Protein AF-A0A1G0PBP1-F1 (afdb_monomer)

Solvent-accessible surface area (backbone atoms only — not comparable to full-atom values): 6772 Å² total; per-residue (Å²): 134,86,86,84,83,80,72,103,51,94,79,68,84,64,82,46,65,68,56,48,51,53,54,51,52,50,37,50,53,37,48,70,40,62,64,47,76,46,69,76,65,60,63,63,84,83,51,51,69,61,52,48,50,51,70,76,2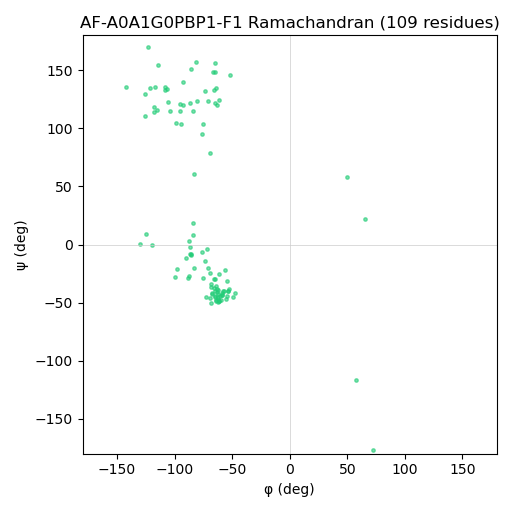3,45,48,87,84,35,41,38,37,38,28,31,44,61,87,54,56,69,48,90,93,53,33,84,79,27,40,63,41,47,52,45,68,71,55,57,88,56,75,66,46,80,44,40,67,26,66,67,48,48,45,78,76,75,110

Sequence (111 aa):
MNNVLITPTYLKDLNNFQLKLTWQIAGIELQEASKIVFMGYSFPLADFELRHLLATSIRNDAEIHIVLHQNDKPKIHTYKYFPAYRYRTFWGKRNIKFFYDGVEGYINENC

Secondary structure (DSSP, 8-state):
-------S-SS--TT-HHHHHHHHHHHHHHHH-SEEEEES----TT-HHHHHHHHHHS-TT-EEEEE--GGGSPPTTTGGGSHHHHHHHHHTTS-EEEE-SHHHHHHHHH-

Structure (mmCIF, N/CA/C/O backbone):
data_AF-A0A1G0PBP1-F1
#
_entry.id   AF-A0A1G0PBP1-F1
#
loop_
_atom_site.group_PDB
_atom_site.id
_atom_site.type_symbol
_atom_site.label_atom_id
_atom_site.label_alt_id
_atom_site.label_comp_id
_atom_site.label_asym_id
_atom_site.label_entity_id
_atom_site.label_seq_id
_atom_site.pdbx_PDB_ins_code
_atom_site.Cartn_x
_atom_site.Cartn_y
_atom_site.Cartn_z
_atom_site.occupancy
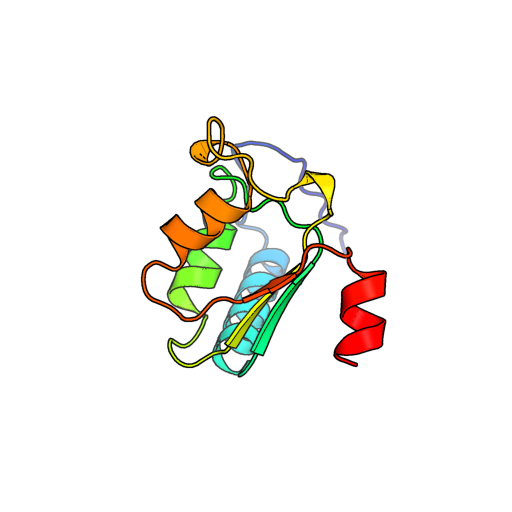_atom_site.B_iso_or_equiv
_atom_site.auth_seq_id
_atom_site.auth_comp_id
_atom_site.auth_asym_id
_atom_site.auth_atom_id
_atom_site.pdbx_PDB_model_num
ATOM 1 N N . MET A 1 1 ? -29.737 11.034 -6.148 1.00 45.16 1 MET A N 1
ATOM 2 C CA . MET A 1 1 ? -28.285 11.034 -5.868 1.00 45.16 1 MET A CA 1
ATOM 3 C C . MET A 1 1 ? -27.613 11.798 -6.992 1.00 45.16 1 MET A C 1
ATOM 5 O O . MET A 1 1 ? -27.817 11.426 -8.137 1.00 45.16 1 MET A O 1
ATOM 9 N N . ASN A 1 2 ? -26.899 12.883 -6.693 1.00 55.16 2 ASN A N 1
ATOM 10 C CA . ASN A 1 2 ? -26.095 13.572 -7.705 1.00 55.16 2 ASN A CA 1
ATOM 11 C C . ASN A 1 2 ? -24.777 12.813 -7.863 1.00 55.16 2 ASN A C 1
ATOM 13 O O . ASN A 1 2 ? -24.075 12.620 -6.874 1.00 55.16 2 ASN A O 1
ATOM 17 N N . ASN A 1 3 ? -24.460 12.369 -9.079 1.00 57.12 3 ASN A N 1
ATOM 18 C CA . ASN A 1 3 ? -23.178 11.738 -9.374 1.00 57.12 3 ASN A CA 1
ATOM 19 C C . ASN A 1 3 ? -22.075 12.799 -9.333 1.00 57.12 3 ASN A C 1
ATOM 21 O O . ASN A 1 3 ? -22.137 13.796 -10.051 1.00 57.12 3 ASN A O 1
ATOM 25 N N . VAL A 1 4 ? -21.068 12.578 -8.493 1.00 67.94 4 VAL A N 1
ATOM 26 C CA . VAL A 1 4 ? -19.905 13.459 -8.362 1.00 67.94 4 VAL A CA 1
ATOM 27 C C . VAL A 1 4 ? -18.772 12.857 -9.182 1.00 67.94 4 VAL A C 1
ATOM 29 O O . VAL A 1 4 ? -18.163 11.869 -8.780 1.00 67.94 4 VAL A O 1
ATOM 32 N N . LEU A 1 5 ? -18.502 13.438 -10.349 1.00 63.28 5 LEU A N 1
ATOM 33 C CA . LEU A 1 5 ? -17.322 13.120 -11.150 1.00 63.28 5 LEU A CA 1
ATOM 34 C C . LEU A 1 5 ? -16.230 14.133 -10.814 1.00 63.28 5 LEU A C 1
ATOM 36 O O . LEU A 1 5 ? -16.382 15.320 -11.093 1.00 63.28 5 LEU A O 1
ATOM 40 N N . ILE A 1 6 ? -15.132 13.668 -10.220 1.00 65.94 6 ILE A N 1
ATOM 41 C CA . ILE A 1 6 ? -13.935 14.490 -10.035 1.00 65.94 6 ILE A CA 1
ATOM 42 C C . ILE A 1 6 ? -12.996 14.198 -11.195 1.00 65.9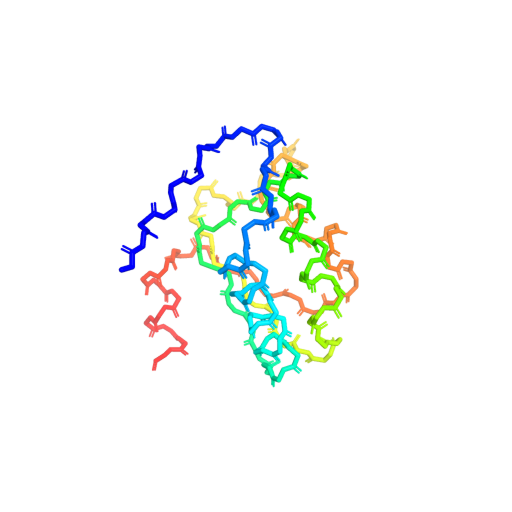4 6 ILE A C 1
ATOM 44 O O . ILE A 1 6 ? -12.575 13.058 -11.399 1.00 65.94 6 ILE A O 1
ATOM 48 N N . THR A 1 7 ? -12.655 15.228 -11.956 1.00 63.00 7 THR A N 1
ATOM 49 C CA . THR A 1 7 ? -11.623 15.127 -12.984 1.00 63.00 7 THR A CA 1
ATOM 50 C C . THR A 1 7 ? -10.253 14.893 -12.339 1.00 63.00 7 THR A C 1
ATOM 52 O O . THR A 1 7 ? -10.006 15.409 -11.248 1.00 63.00 7 THR A O 1
ATOM 55 N N . PRO A 1 8 ? -9.329 14.163 -12.988 1.00 54.19 8 PRO A N 1
ATOM 56 C CA . PRO A 1 8 ? -7.954 14.025 -12.515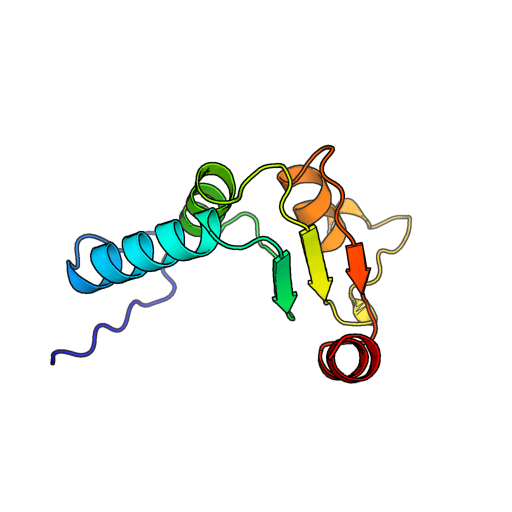 1.00 54.19 8 PRO A CA 1
ATOM 57 C C . PRO A 1 8 ? -7.209 15.364 -12.668 1.00 54.19 8 PRO A C 1
ATOM 59 O O . PRO A 1 8 ? -6.465 15.582 -13.619 1.00 54.19 8 PRO A O 1
ATOM 62 N N . THR A 1 9 ? -7.451 16.291 -11.745 1.00 61.59 9 THR A N 1
ATOM 63 C CA . THR A 1 9 ? -6.809 17.606 -11.652 1.00 61.59 9 THR A CA 1
ATOM 64 C C . THR A 1 9 ? -5.963 17.686 -10.389 1.00 61.59 9 THR A C 1
ATOM 66 O O . THR A 1 9 ? -6.215 16.993 -9.405 1.00 61.59 9 THR A O 1
ATOM 69 N N . TYR A 1 10 ? -4.946 18.550 -10.413 1.00 55.91 10 TYR A N 1
ATOM 70 C CA . TYR A 1 10 ? -4.072 18.787 -9.262 1.00 55.91 10 TYR A CA 1
ATOM 71 C C . TYR A 1 10 ? -4.837 19.365 -8.058 1.00 55.91 10 TYR A C 1
ATOM 73 O O . TYR A 1 10 ? -4.607 18.959 -6.926 1.00 55.91 10 TYR A O 1
ATOM 81 N N . LEU A 1 11 ? -5.793 20.268 -8.304 1.00 57.72 11 LEU A N 1
ATOM 82 C CA . LEU A 1 11 ? -6.723 20.768 -7.292 1.00 57.72 11 LEU A CA 1
ATOM 83 C C . LEU A 1 11 ? -8.005 19.935 -7.352 1.00 57.72 11 LEU A C 1
ATOM 85 O O . LEU A 1 11 ? -8.810 20.098 -8.272 1.00 57.72 11 LEU A O 1
ATOM 89 N N . LYS A 1 12 ? -8.173 19.022 -6.394 1.00 65.81 12 LYS A N 1
ATOM 90 C CA . LYS A 1 12 ? -9.429 18.297 -6.175 1.00 65.81 12 LYS A CA 1
ATOM 91 C C . LYS A 1 12 ? -10.237 19.075 -5.143 1.00 65.81 12 LYS A C 1
ATOM 93 O O . LYS A 1 12 ? -9.774 19.253 -4.018 1.00 65.81 12 LYS A O 1
ATOM 98 N N . ASP A 1 13 ? -11.441 19.523 -5.491 1.00 64.88 13 ASP A N 1
ATOM 99 C CA . ASP A 1 13 ? -12.354 20.041 -4.471 1.00 64.88 13 ASP A CA 1
ATOM 100 C C . ASP A 1 13 ? -12.964 18.868 -3.695 1.00 64.88 13 ASP A C 1
ATOM 102 O O . ASP A 1 13 ? -13.940 18.238 -4.105 1.00 64.88 13 ASP A O 1
ATOM 106 N N . LEU A 1 14 ? -12.339 18.546 -2.565 1.00 63.34 14 LEU A N 1
ATOM 107 C CA . LEU A 1 14 ? -12.788 17.498 -1.654 1.00 63.34 14 LEU A CA 1
ATOM 108 C C . LEU A 1 14 ? -13.858 18.000 -0.672 1.00 63.34 14 LEU A C 1
ATOM 110 O O . LEU A 1 14 ? -14.230 17.267 0.243 1.00 63.34 14 LEU A O 1
ATOM 114 N N . ASN A 1 15 ? -14.383 19.224 -0.824 1.00 66.38 15 ASN A N 1
ATOM 115 C CA . ASN A 1 15 ? -15.431 19.738 0.064 1.00 66.38 15 ASN A CA 1
ATOM 116 C C . ASN A 1 15 ? -16.800 19.095 -0.136 1.00 66.38 15 ASN A C 1
ATOM 118 O O . ASN A 1 15 ? -17.710 19.348 0.656 1.00 66.38 15 ASN A O 1
ATOM 122 N N . ASN A 1 16 ? -16.937 18.209 -1.120 1.00 79.62 16 ASN A N 1
ATOM 123 C CA . ASN A 1 16 ? -18.120 17.385 -1.252 1.00 79.62 16 ASN A CA 1
ATOM 124 C C . ASN A 1 16 ? -18.281 16.456 -0.034 1.00 79.62 16 ASN A C 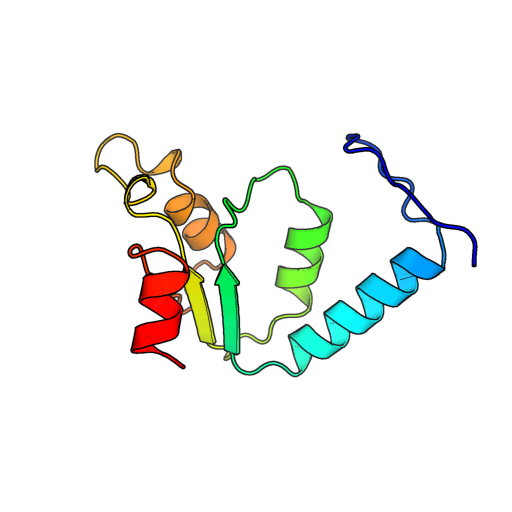1
ATOM 126 O O . ASN A 1 16 ? -17.430 15.610 0.246 1.00 79.62 16 ASN A O 1
ATOM 130 N N . PHE A 1 17 ? -19.405 16.596 0.668 1.00 81.19 17 PHE A N 1
ATOM 131 C CA . PHE A 1 17 ? -19.732 15.798 1.849 1.00 81.19 17 PHE A CA 1
ATOM 132 C C . PHE A 1 17 ? -19.650 14.285 1.598 1.00 81.19 17 PHE A C 1
ATOM 134 O O . PHE A 1 17 ? -19.127 13.556 2.435 1.00 81.19 17 PHE A O 1
ATOM 141 N N . GLN A 1 18 ? -20.113 13.816 0.435 1.00 81.19 18 GLN A N 1
ATOM 142 C CA . GLN A 1 18 ? -20.117 12.388 0.107 1.00 81.19 18 GLN A CA 1
ATOM 143 C C . GLN A 1 18 ? -18.694 11.839 0.010 1.00 81.19 18 GLN A C 1
ATOM 145 O O . GLN A 1 18 ? -18.418 10.759 0.518 1.00 81.19 18 GLN A O 1
ATOM 150 N N . LEU A 1 19 ? -17.773 12.608 -0.578 1.00 83.00 19 LEU A N 1
ATOM 151 C CA . LEU A 1 19 ? -16.365 12.226 -0.636 1.00 83.00 19 LEU A CA 1
ATOM 152 C C . LEU A 1 19 ? -15.771 12.165 0.767 1.00 83.00 19 LEU A C 1
ATOM 154 O O . LEU A 1 19 ? -15.166 11.160 1.118 1.00 83.00 19 LEU A O 1
ATOM 158 N N . LYS A 1 20 ? -15.984 13.197 1.592 1.00 86.38 20 LYS A N 1
ATOM 159 C CA . LYS A 1 20 ? -15.490 13.205 2.978 1.00 86.38 20 LYS A CA 1
ATOM 160 C C . LYS A 1 20 ? -15.966 11.975 3.748 1.00 86.38 20 LYS A C 1
ATOM 162 O O . LYS A 1 20 ? -15.149 11.325 4.393 1.00 86.38 20 LYS A O 1
ATOM 167 N N . LEU A 1 21 ? -17.244 11.620 3.614 1.00 89.94 21 LEU A N 1
ATOM 168 C CA . LEU A 1 21 ? -17.808 10.430 4.243 1.00 89.94 21 LEU A CA 1
ATOM 169 C C . LEU A 1 21 ? -17.143 9.140 3.737 1.00 89.94 21 LEU A C 1
ATOM 171 O O . LEU A 1 21 ? -16.732 8.316 4.549 1.00 89.94 21 LEU A O 1
ATOM 175 N N . THR A 1 22 ? -16.967 8.977 2.423 1.00 90.25 22 THR A N 1
ATOM 176 C CA . THR A 1 22 ? -16.274 7.806 1.854 1.00 90.25 22 THR A CA 1
ATOM 177 C C . THR A 1 22 ? -14.842 7.683 2.374 1.00 90.25 22 THR A C 1
ATOM 179 O O . THR A 1 22 ? -14.413 6.591 2.738 1.00 90.25 22 THR A O 1
ATOM 182 N N . TRP A 1 23 ? -14.104 8.793 2.450 1.00 91.31 23 TRP A N 1
ATOM 183 C CA . TRP A 1 23 ? -12.739 8.806 2.983 1.00 91.31 23 TRP A CA 1
ATO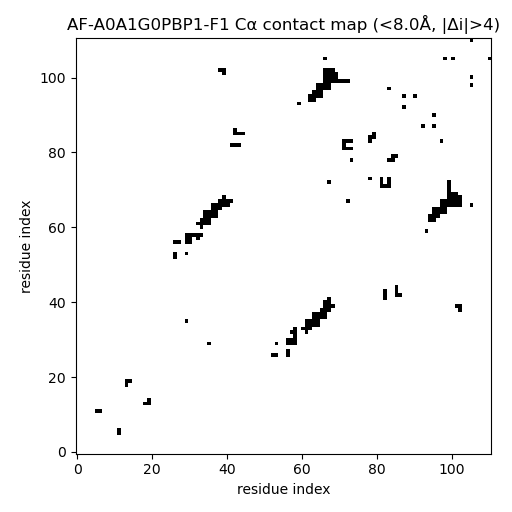M 184 C C . TRP A 1 23 ? -12.695 8.477 4.479 1.00 91.31 23 TRP A C 1
ATOM 186 O O . TRP A 1 23 ? -11.791 7.767 4.913 1.00 91.31 23 TRP A O 1
ATOM 196 N N . GLN A 1 24 ? -13.673 8.945 5.261 1.00 92.12 24 GLN A N 1
ATOM 197 C CA . GLN A 1 24 ? -13.794 8.596 6.679 1.00 92.12 24 GLN A CA 1
ATOM 198 C C . GLN A 1 24 ? -14.065 7.104 6.876 1.00 92.12 24 GLN A C 1
ATOM 200 O O . GLN A 1 24 ? -13.368 6.471 7.663 1.00 92.12 24 GLN A O 1
ATOM 205 N N . ILE A 1 25 ? -15.023 6.536 6.135 1.00 95.25 25 ILE A N 1
ATOM 206 C CA . ILE A 1 25 ? -15.329 5.099 6.188 1.00 95.25 25 ILE A CA 1
ATOM 207 C C . ILE A 1 25 ? -14.092 4.290 5.789 1.00 95.25 25 ILE A C 1
ATOM 209 O O . ILE A 1 25 ? -13.677 3.414 6.536 1.00 95.25 25 ILE A O 1
ATOM 213 N N . ALA A 1 26 ? -13.431 4.643 4.682 1.00 95.75 26 ALA A N 1
ATOM 214 C CA . ALA A 1 26 ? -12.196 3.979 4.267 1.00 95.75 26 ALA A CA 1
ATOM 215 C C . ALA A 1 26 ? -11.103 4.046 5.348 1.00 95.75 26 ALA A C 1
ATOM 217 O O . ALA A 1 26 ? -10.407 3.064 5.580 1.00 95.75 26 ALA A O 1
ATOM 218 N N . GLY A 1 27 ? -10.960 5.182 6.036 1.00 96.44 27 GLY A N 1
ATOM 219 C CA . GLY A 1 27 ? -10.020 5.324 7.148 1.00 96.44 27 GLY A CA 1
ATOM 220 C C . GLY A 1 27 ? -10.338 4.423 8.343 1.00 96.44 27 GLY A C 1
ATOM 221 O O . GLY A 1 27 ? -9.412 3.923 8.977 1.00 96.44 27 GLY A O 1
ATOM 222 N N . ILE A 1 28 ? -11.617 4.197 8.652 1.00 96.44 28 ILE A N 1
ATOM 223 C CA . ILE A 1 28 ? -12.043 3.271 9.715 1.00 96.44 28 ILE A CA 1
ATOM 224 C C . ILE A 1 28 ? -11.718 1.830 9.312 1.00 96.44 28 ILE A C 1
ATOM 226 O O . ILE A 1 28 ? -11.018 1.137 10.045 1.00 96.44 28 ILE A O 1
ATOM 230 N N . GLU A 1 29 ? -12.108 1.416 8.106 1.00 96.75 29 GLU A N 1
ATOM 231 C CA . GLU A 1 29 ? -11.825 0.068 7.588 1.00 96.75 29 GLU A CA 1
ATOM 232 C C . GLU A 1 29 ? -10.314 -0.233 7.565 1.00 96.75 29 GLU A C 1
ATOM 234 O O . GLU A 1 29 ? -9.869 -1.315 7.947 1.00 96.75 29 GLU A O 1
ATOM 239 N N . LEU A 1 30 ? -9.488 0.748 7.180 1.00 96.94 30 LEU A N 1
ATOM 240 C CA . LEU A 1 30 ? -8.026 0.619 7.190 1.00 96.94 30 LEU A CA 1
ATOM 241 C C . LEU A 1 30 ? -7.436 0.463 8.600 1.00 96.94 30 LEU A C 1
ATOM 243 O O . LEU A 1 30 ? -6.387 -0.169 8.743 1.00 96.94 30 LEU A O 1
ATOM 247 N N . GLN A 1 31 ? -8.078 1.037 9.620 1.00 96.44 31 GLN A N 1
ATOM 248 C CA . GLN A 1 31 ? -7.669 0.883 11.019 1.00 96.44 31 GLN A CA 1
ATOM 249 C C . GLN A 1 31 ? -8.043 -0.488 11.580 1.00 96.44 31 GLN A C 1
ATOM 251 O O . GLN A 1 31 ? -7.353 -0.986 12.465 1.00 96.44 31 GLN A O 1
ATOM 256 N N . GLU A 1 32 ? -9.104 -1.113 11.083 1.00 95.62 32 GLU A N 1
ATOM 257 C CA . GLU A 1 32 ? -9.533 -2.438 11.540 1.00 95.62 32 GLU A CA 1
ATOM 258 C C . GLU A 1 32 ? -8.835 -3.574 10.782 1.00 95.62 32 GLU A C 1
ATOM 260 O O . GLU A 1 32 ? -8.622 -4.658 11.334 1.00 95.62 32 GLU A O 1
ATOM 265 N N . ALA A 1 33 ? -8.410 -3.318 9.543 1.00 96.00 33 ALA A N 1
ATOM 266 C CA . ALA A 1 33 ? -7.764 -4.304 8.693 1.00 96.00 33 ALA A CA 1
ATOM 267 C C . ALA A 1 33 ? -6.443 -4.833 9.283 1.00 96.00 33 ALA A C 1
ATOM 269 O O . ALA A 1 33 ? -5.485 -4.098 9.531 1.00 96.00 33 ALA A O 1
ATOM 270 N N . SER A 1 34 ? -6.356 -6.157 9.419 1.00 95.38 34 SER A N 1
ATOM 271 C CA . SER A 1 34 ? -5.123 -6.869 9.779 1.00 95.38 34 SER A CA 1
ATOM 272 C C . SER A 1 34 ? -4.206 -7.125 8.578 1.00 95.38 34 SER A C 1
ATOM 274 O O . SER A 1 34 ? -3.006 -7.344 8.752 1.00 95.38 34 SER A O 1
ATOM 276 N N . LYS A 1 35 ? -4.751 -7.083 7.356 1.00 94.88 35 LYS A N 1
ATOM 277 C CA . LYS A 1 35 ? -4.026 -7.299 6.102 1.00 94.88 35 LYS A CA 1
ATOM 278 C C . LYS A 1 35 ? -4.536 -6.368 5.012 1.00 94.88 35 LYS A C 1
ATOM 280 O O . LYS A 1 35 ? -5.740 -6.244 4.808 1.00 94.88 35 LYS A O 1
ATOM 285 N N . ILE A 1 36 ? -3.611 -5.762 4.276 1.00 95.50 36 ILE A N 1
ATOM 286 C CA . ILE A 1 36 ? -3.894 -4.857 3.161 1.00 95.50 36 ILE A CA 1
ATOM 287 C C . ILE A 1 36 ? -3.154 -5.349 1.925 1.00 95.50 36 ILE A C 1
ATOM 289 O O . ILE A 1 36 ? -1.947 -5.591 1.957 1.00 95.50 36 ILE A O 1
ATOM 293 N N . VAL A 1 37 ? -3.884 -5.470 0.819 1.00 96.12 37 VAL A N 1
ATOM 294 C CA . VAL A 1 37 ? -3.347 -5.928 -0.463 1.00 96.12 37 VAL A CA 1
ATOM 295 C C . VAL A 1 37 ? -3.503 -4.815 -1.494 1.00 96.12 37 VAL A C 1
ATOM 297 O O . VAL A 1 37 ? -4.614 -4.460 -1.878 1.00 96.12 37 VAL A O 1
ATOM 300 N N . PHE A 1 38 ? -2.387 -4.268 -1.965 1.00 96.19 38 PHE A N 1
ATOM 301 C CA . PHE A 1 38 ? -2.363 -3.352 -3.100 1.00 96.19 38 PHE A CA 1
ATOM 302 C C . PHE A 1 38 ? -2.270 -4.156 -4.394 1.00 96.19 38 PHE A C 1
ATOM 304 O O . PHE A 1 38 ? -1.308 -4.896 -4.578 1.00 96.19 38 PHE A O 1
ATOM 311 N N . MET A 1 39 ? -3.233 -3.990 -5.299 1.00 94.31 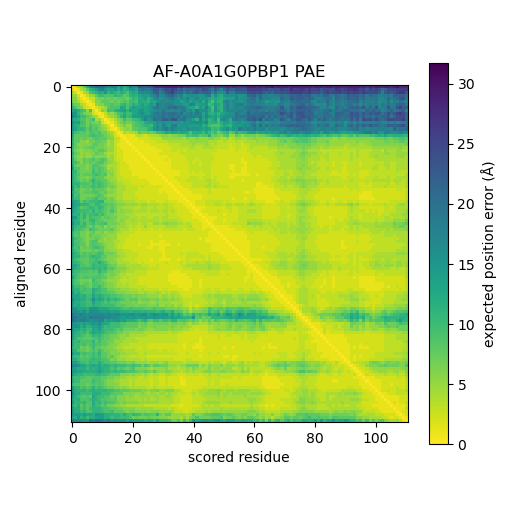39 MET A N 1
ATOM 312 C CA . MET A 1 39 ? -3.301 -4.736 -6.559 1.00 94.31 39 MET A CA 1
ATOM 313 C C . MET A 1 39 ? -3.137 -3.804 -7.759 1.00 94.31 39 MET A C 1
ATOM 315 O O . MET A 1 39 ? -3.969 -2.928 -7.978 1.00 94.31 39 MET A O 1
ATOM 319 N N . GLY A 1 40 ? -2.056 -3.972 -8.529 1.00 89.00 40 GLY A N 1
ATOM 320 C CA . GLY A 1 40 ? -1.852 -3.256 -9.797 1.00 89.00 40 GLY A CA 1
ATOM 321 C C . GLY A 1 40 ? -1.673 -1.739 -9.658 1.00 89.00 40 GLY A C 1
ATOM 322 O O . GLY A 1 40 ? -1.897 -0.998 -10.612 1.00 89.00 40 GLY A O 1
ATOM 323 N N . TYR A 1 41 ? -1.280 -1.257 -8.478 1.00 93.69 41 TYR A N 1
ATOM 324 C CA . TYR A 1 41 ? -1.151 0.169 -8.195 1.00 93.69 41 TYR A CA 1
ATOM 325 C C . TYR A 1 41 ? 0.318 0.598 -8.150 1.00 93.69 41 TYR A C 1
ATOM 327 O O . TYR A 1 41 ? 1.115 0.104 -7.358 1.00 93.69 41 TYR A O 1
ATOM 335 N N . SER A 1 42 ? 0.688 1.564 -8.995 1.00 90.56 42 SER A N 1
ATOM 336 C CA . SER A 1 42 ? 2.079 2.033 -9.105 1.00 90.56 42 SER A CA 1
ATOM 337 C C . SER A 1 42 ? 2.527 2.943 -7.951 1.00 90.56 42 SER A C 1
ATOM 339 O O . SER A 1 42 ? 3.702 3.326 -7.886 1.00 90.56 42 SER A O 1
ATOM 341 N N . PHE A 1 43 ? 1.599 3.313 -7.060 1.00 94.88 43 PHE A N 1
ATOM 342 C CA . PHE A 1 43 ? 1.835 4.149 -5.883 1.00 94.88 43 PHE A CA 1
ATOM 343 C C . PHE A 1 43 ? 2.599 5.440 -6.221 1.00 94.88 43 PHE A C 1
ATOM 345 O O . PHE A 1 43 ? 3.709 5.653 -5.723 1.00 94.88 43 PHE A O 1
ATOM 352 N N . PRO A 1 44 ? 2.095 6.298 -7.126 1.00 92.25 44 PRO A N 1
ATOM 353 C CA . PRO A 1 44 ? 2.796 7.508 -7.542 1.00 92.25 44 PRO A CA 1
ATOM 354 C C . PRO A 1 44 ? 2.932 8.497 -6.379 1.00 92.25 44 PRO A C 1
ATOM 356 O O . PRO A 1 44 ? 2.188 8.456 -5.402 1.00 92.25 44 PRO A O 1
ATOM 359 N N . LEU A 1 45 ? 3.932 9.377 -6.451 1.00 88.00 45 LEU A N 1
ATOM 360 C CA . LEU A 1 45 ? 4.188 10.368 -5.397 1.00 88.00 45 LEU A CA 1
ATOM 361 C C . LEU A 1 45 ? 3.106 11.454 -5.327 1.00 88.00 45 LEU A C 1
ATOM 363 O O . LEU A 1 45 ? 2.914 12.029 -4.266 1.00 88.00 45 LEU A O 1
ATOM 367 N N . ALA A 1 46 ? 2.399 11.698 -6.434 1.00 87.56 46 ALA A N 1
ATOM 368 C CA . ALA A 1 46 ? 1.388 12.746 -6.551 1.00 87.56 46 ALA A CA 1
ATOM 369 C C . ALA A 1 46 ? 0.073 12.448 -5.806 1.00 87.56 46 ALA A C 1
ATOM 371 O O . ALA A 1 46 ? -0.723 13.358 -5.606 1.00 87.56 46 ALA A O 1
ATOM 372 N N . ASP A 1 47 ? -0.160 11.206 -5.372 1.00 89.19 47 ASP A N 1
ATOM 373 C CA . ASP A 1 47 ? -1.374 10.824 -4.638 1.00 89.19 47 ASP A CA 1
ATOM 374 C C . ASP A 1 47 ? -1.239 11.149 -3.142 1.00 89.19 47 ASP A C 1
ATOM 376 O O . ASP A 1 47 ? -1.251 10.265 -2.279 1.00 89.19 47 ASP A O 1
ATOM 380 N N . PHE A 1 48 ? -1.050 12.436 -2.842 1.00 89.75 48 PHE A N 1
ATOM 381 C CA . PHE A 1 48 ? -0.729 12.939 -1.507 1.00 89.75 48 PHE A CA 1
ATOM 382 C C . PHE A 1 48 ? -1.814 12.615 -0.477 1.00 89.75 48 PHE A C 1
ATOM 384 O O . PHE A 1 48 ? -1.488 12.147 0.614 1.00 89.75 48 PHE A O 1
ATOM 391 N N . GLU A 1 49 ? -3.093 12.800 -0.814 1.00 89.31 49 GLU A N 1
ATOM 392 C CA . GLU A 1 49 ? -4.200 12.564 0.119 1.00 89.31 49 GLU A CA 1
ATOM 393 C C . GLU A 1 49 ? -4.350 11.079 0.450 1.00 89.31 49 GLU A C 1
ATOM 395 O O . GLU A 1 49 ? -4.502 10.716 1.615 1.00 89.31 49 GLU A O 1
ATOM 400 N N . LEU A 1 50 ? -4.232 10.205 -0.556 1.00 91.81 50 LEU A N 1
ATOM 401 C CA . LEU A 1 50 ? -4.301 8.758 -0.346 1.00 91.81 50 LEU A CA 1
ATOM 402 C C . LEU A 1 50 ? -3.126 8.290 0.510 1.00 91.81 50 LEU A C 1
ATOM 404 O O . LEU A 1 50 ? -3.315 7.549 1.468 1.00 91.81 50 LEU A O 1
ATOM 408 N N . ARG A 1 51 ? -1.912 8.760 0.209 1.00 94.19 51 ARG A N 1
ATOM 409 C CA . ARG A 1 51 ? -0.725 8.475 1.025 1.00 94.19 51 ARG A CA 1
ATOM 410 C C . ARG A 1 51 ? -0.902 8.948 2.462 1.00 94.19 51 ARG A C 1
ATOM 412 O O . ARG A 1 51 ? -0.529 8.218 3.373 1.00 94.19 51 ARG A O 1
ATOM 419 N N . HIS A 1 52 ? -1.479 10.128 2.669 1.00 93.56 52 HIS A N 1
ATOM 420 C CA . HIS A 1 52 ? -1.758 10.626 4.009 1.00 93.56 52 HIS A CA 1
ATOM 421 C C . HIS A 1 52 ? -2.746 9.718 4.751 1.00 93.56 52 HIS A C 1
ATOM 423 O O . HIS A 1 52 ? -2.422 9.272 5.847 1.00 93.56 52 HIS A O 1
ATOM 429 N N . LEU A 1 53 ? -3.881 9.365 4.132 1.00 95.06 53 LEU A N 1
ATOM 430 C CA . LEU A 1 53 ? -4.865 8.442 4.713 1.00 95.06 53 LEU A CA 1
ATOM 431 C C . LEU A 1 53 ? -4.229 7.100 5.097 1.00 95.06 53 LEU A C 1
ATOM 433 O O . LEU A 1 53 ? -4.433 6.611 6.204 1.00 95.06 53 LEU A O 1
ATOM 437 N N . LEU A 1 54 ? -3.438 6.513 4.198 1.00 95.69 54 LEU A N 1
ATOM 438 C CA . LEU A 1 54 ? -2.769 5.234 4.438 1.00 95.69 54 LEU A CA 1
ATOM 439 C C . LEU A 1 54 ? -1.768 5.324 5.598 1.00 95.69 54 LEU A C 1
ATOM 441 O O . LEU A 1 54 ? -1.705 4.411 6.417 1.00 95.69 54 LEU A O 1
ATOM 445 N N . ALA A 1 55 ? -1.004 6.417 5.684 1.00 93.94 55 ALA A N 1
ATOM 446 C CA . ALA A 1 55 ? -0.016 6.618 6.742 1.00 93.94 55 ALA A CA 1
ATOM 447 C C . ALA A 1 55 ? -0.655 6.817 8.124 1.00 93.94 55 ALA A C 1
ATOM 449 O O . ALA A 1 55 ? -0.069 6.404 9.122 1.00 93.94 55 ALA A O 1
ATOM 450 N N . THR A 1 56 ? -1.829 7.450 8.190 1.00 93.94 56 THR A N 1
ATOM 451 C CA . THR A 1 56 ? -2.521 7.727 9.458 1.00 93.94 56 THR A CA 1
ATOM 452 C C . THR A 1 56 ? -3.443 6.598 9.900 1.00 93.94 56 THR A C 1
ATOM 454 O O . THR A 1 56 ? -3.640 6.426 11.099 1.00 93.94 56 THR A O 1
ATOM 457 N N . SER A 1 57 ? -3.993 5.830 8.958 1.00 95.81 57 SER A N 1
ATOM 458 C CA . SER A 1 57 ? -5.050 4.855 9.252 1.00 95.81 57 SER A CA 1
ATOM 459 C C . SER A 1 57 ? -4.534 3.424 9.376 1.00 95.81 57 SER A C 1
ATOM 461 O O . SER A 1 57 ? -5.116 2.627 10.098 1.00 95.81 57 SER A O 1
ATOM 463 N N . ILE A 1 58 ? -3.441 3.055 8.702 1.00 95.44 58 ILE A N 1
ATOM 464 C CA . ILE A 1 58 ? -2.992 1.658 8.699 1.00 95.44 58 ILE A CA 1
ATOM 465 C C . ILE A 1 58 ? -2.151 1.356 9.938 1.00 95.44 58 ILE A C 1
ATOM 467 O O . ILE A 1 58 ? -1.016 1.828 10.069 1.00 95.44 58 ILE A O 1
ATOM 471 N N . ARG A 1 59 ? -2.663 0.469 10.796 1.00 93.31 59 ARG A N 1
ATOM 472 C CA . ARG A 1 59 ? -1.966 -0.031 11.992 1.00 93.31 59 ARG A CA 1
ATOM 473 C C . ARG A 1 59 ? -0.579 -0.562 11.669 1.00 93.31 59 ARG A C 1
ATOM 475 O O . ARG A 1 59 ? -0.391 -1.169 10.623 1.00 93.31 59 ARG A O 1
ATOM 482 N N . ASN A 1 60 ? 0.383 -0.396 12.574 1.00 90.56 60 ASN A N 1
ATOM 483 C CA . ASN A 1 60 ? 1.782 -0.792 12.353 1.00 90.56 60 ASN A CA 1
ATOM 484 C C . ASN A 1 60 ? 1.997 -2.304 12.181 1.00 90.56 60 ASN A C 1
ATOM 486 O O . ASN A 1 60 ? 2.931 -2.707 11.487 1.00 90.56 60 ASN A O 1
ATOM 490 N N . ASP A 1 61 ? 1.149 -3.117 12.806 1.00 92.62 61 ASP A N 1
ATOM 491 C CA . ASP A 1 61 ? 1.193 -4.580 12.785 1.00 92.62 61 ASP A CA 1
ATOM 492 C C . ASP A 1 61 ? 0.455 -5.199 11.591 1.00 92.62 61 ASP A C 1
ATOM 494 O O . ASP A 1 61 ? 0.586 -6.398 11.359 1.00 92.62 61 ASP A O 1
ATOM 498 N N . ALA A 1 62 ? -0.276 -4.395 10.810 1.00 94.81 62 ALA A N 1
ATOM 499 C CA . ALA A 1 62 ? -0.976 -4.887 9.633 1.00 94.81 62 ALA A CA 1
ATOM 500 C C . ALA A 1 62 ? 0.006 -5.414 8.572 1.00 94.81 62 ALA A C 1
ATOM 502 O O . ALA A 1 62 ? 1.009 -4.759 8.245 1.00 94.81 62 ALA A O 1
ATOM 503 N N . GLU A 1 63 ? -0.313 -6.583 8.015 1.00 95.25 63 GLU A N 1
ATOM 504 C CA . GLU A 1 63 ? 0.426 -7.210 6.923 1.00 95.25 63 GLU A CA 1
ATOM 505 C C . GLU A 1 63 ? 0.152 -6.472 5.608 1.00 95.25 63 GLU A C 1
ATOM 507 O O . GLU A 1 63 ? -0.996 -6.212 5.253 1.00 95.25 63 GLU A O 1
ATOM 512 N N . ILE A 1 64 ? 1.207 -6.141 4.859 1.00 96.56 64 ILE A N 1
ATOM 513 C CA . ILE A 1 64 ? 1.082 -5.389 3.606 1.00 96.56 64 ILE A CA 1
ATOM 514 C C . ILE A 1 64 ? 1.595 -6.232 2.446 1.00 96.56 64 ILE A C 1
ATOM 516 O O . ILE A 1 64 ? 2.779 -6.577 2.376 1.00 96.56 64 ILE A O 1
ATOM 520 N N . HIS A 1 65 ? 0.700 -6.528 1.511 1.00 96.88 65 HIS A N 1
ATOM 521 C CA . HIS A 1 65 ? 0.992 -7.220 0.264 1.00 96.88 65 HIS A CA 1
ATOM 522 C C . HIS A 1 65 ? 0.907 -6.244 -0.904 1.00 96.88 65 HIS A C 1
ATOM 524 O O . HIS A 1 65 ? -0.014 -5.434 -0.996 1.00 96.88 65 HIS A O 1
ATOM 530 N N . ILE A 1 66 ? 1.881 -6.314 -1.801 1.00 96.88 66 ILE A N 1
ATOM 531 C CA . ILE A 1 66 ? 1.981 -5.442 -2.965 1.00 96.88 66 ILE A CA 1
ATOM 532 C C . ILE A 1 66 ? 2.099 -6.332 -4.190 1.00 96.88 66 ILE A C 1
ATOM 534 O O . ILE A 1 66 ? 3.113 -7.000 -4.384 1.00 96.88 66 ILE A O 1
ATOM 538 N N . VAL A 1 67 ? 1.046 -6.341 -4.994 1.00 96.69 67 VAL A N 1
ATOM 539 C CA . VAL A 1 67 ? 0.916 -7.155 -6.196 1.00 96.69 67 VAL A CA 1
ATOM 540 C C . VAL A 1 67 ? 1.135 -6.263 -7.406 1.00 96.69 67 VAL A C 1
ATOM 542 O O . VAL A 1 67 ? 0.370 -5.329 -7.665 1.00 96.69 67 VAL A O 1
ATOM 545 N N . LEU A 1 68 ? 2.205 -6.546 -8.134 1.00 95.19 68 LEU A N 1
ATOM 546 C CA . LEU A 1 68 ? 2.641 -5.816 -9.314 1.00 95.19 68 LEU A CA 1
ATOM 547 C C . LEU A 1 68 ? 2.751 -6.765 -10.505 1.00 95.19 68 LEU A C 1
ATOM 549 O O . LEU A 1 68 ? 2.675 -7.986 -10.364 1.00 95.19 68 LEU A O 1
ATOM 553 N N . HIS A 1 69 ? 2.933 -6.197 -11.692 1.00 93.44 69 HIS A N 1
ATOM 554 C CA . HIS A 1 69 ? 3.187 -6.991 -12.883 1.00 93.44 69 HIS A CA 1
ATOM 555 C C . HIS A 1 69 ? 4.667 -7.398 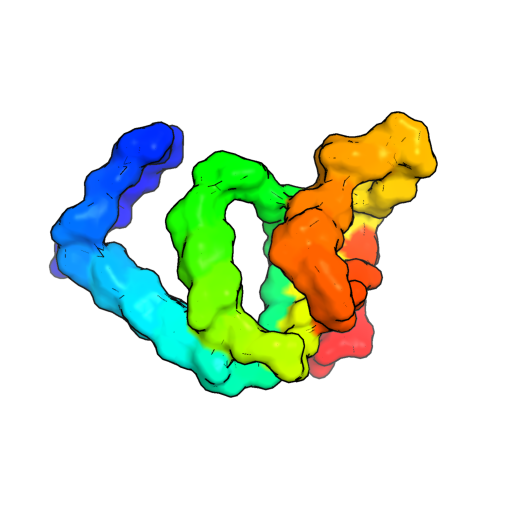-12.954 1.00 93.44 69 HIS A C 1
ATOM 557 O O . HIS A 1 69 ? 5.545 -6.707 -12.435 1.00 93.44 69 HIS A O 1
ATOM 563 N N . GLN A 1 70 ? 4.974 -8.474 -13.676 1.00 90.94 70 GLN A N 1
ATOM 564 C CA . GLN A 1 70 ? 6.343 -8.975 -13.867 1.00 90.94 70 GLN A CA 1
ATOM 565 C C . GLN A 1 70 ? 7.303 -7.907 -14.416 1.00 90.94 70 GLN A C 1
ATOM 567 O O . GLN A 1 70 ? 8.482 -7.864 -14.062 1.00 90.94 70 GLN A O 1
ATOM 572 N N . ASN A 1 71 ? 6.778 -6.980 -15.221 1.00 90.06 71 ASN A N 1
ATOM 573 C CA . ASN A 1 71 ? 7.535 -5.863 -15.793 1.00 90.06 71 ASN A CA 1
ATOM 574 C C . ASN A 1 71 ? 7.934 -4.800 -14.756 1.00 90.06 71 ASN A C 1
ATOM 576 O O . ASN A 1 71 ? 8.879 -4.049 -14.994 1.00 90.06 71 ASN A O 1
ATOM 580 N N . ASP A 1 72 ? 7.253 -4.755 -13.610 1.00 90.56 72 ASP A N 1
ATOM 581 C CA . ASP A 1 72 ? 7.562 -3.863 -12.490 1.00 90.56 72 ASP A CA 1
ATOM 582 C C . ASP A 1 72 ? 8.595 -4.468 -11.532 1.00 90.56 72 ASP A C 1
ATOM 584 O O . ASP A 1 72 ? 8.938 -3.858 -10.511 1.00 90.56 72 ASP A O 1
ATOM 588 N N . LYS A 1 73 ? 9.120 -5.659 -11.846 1.00 89.69 73 LYS A N 1
ATOM 589 C CA . LYS A 1 73 ? 10.217 -6.243 -11.085 1.00 89.69 73 LYS A CA 1
ATOM 590 C C . LYS A 1 73 ? 11.457 -5.357 -11.243 1.00 89.69 73 LYS A C 1
ATOM 592 O O . LYS A 1 73 ? 11.909 -5.105 -12.365 1.00 89.69 73 LYS A O 1
ATOM 597 N N . PRO A 1 74 ? 12.018 -4.852 -10.134 1.00 86.12 74 PRO A N 1
ATOM 598 C CA . PRO A 1 74 ? 13.045 -3.832 -10.198 1.00 86.12 74 PRO A CA 1
ATOM 599 C C . PRO A 1 74 ? 14.334 -4.347 -10.834 1.00 86.12 74 PRO A C 1
ATOM 601 O O . PRO A 1 74 ? 14.868 -5.387 -10.453 1.00 86.12 74 PRO A O 1
ATOM 604 N N . LYS A 1 75 ? 14.871 -3.565 -11.771 1.00 86.62 75 LYS A N 1
ATOM 605 C CA . LYS A 1 75 ? 16.199 -3.784 -12.360 1.00 86.62 75 LYS A CA 1
ATOM 606 C C . LYS A 1 75 ? 17.243 -2.983 -11.576 1.00 86.62 75 LYS A C 1
ATOM 608 O O . LYS A 1 75 ? 16.985 -1.833 -11.214 1.00 86.62 75 LYS A O 1
ATOM 613 N N . ILE A 1 76 ? 18.421 -3.571 -11.343 1.00 79.69 76 ILE A N 1
ATOM 614 C CA . ILE A 1 76 ? 19.456 -3.063 -10.414 1.00 79.69 76 ILE A CA 1
ATOM 615 C C . ILE A 1 76 ? 19.767 -1.573 -10.640 1.00 79.69 76 ILE A C 1
ATOM 617 O O . ILE A 1 76 ? 19.826 -0.803 -9.689 1.00 79.69 76 ILE A O 1
ATOM 621 N N . HIS A 1 77 ? 19.932 -1.140 -11.891 1.00 77.94 77 HIS A N 1
ATOM 622 C CA . HIS A 1 77 ? 20.411 0.216 -12.208 1.00 77.94 77 HIS A CA 1
ATOM 623 C C . HIS A 1 77 ? 19.302 1.277 -12.266 1.00 77.94 77 HIS A C 1
ATOM 625 O O . HIS A 1 77 ? 19.578 2.471 -12.344 1.00 77.94 77 HIS A O 1
ATOM 631 N N . THR A 1 78 ? 18.037 0.866 -12.209 1.00 84.19 78 THR A N 1
ATOM 632 C CA . THR A 1 78 ? 16.879 1.755 -12.386 1.00 84.19 78 THR A CA 1
ATOM 633 C C . THR A 1 78 ? 15.901 1.688 -11.220 1.00 84.19 78 THR A C 1
ATOM 635 O O . THR A 1 78 ? 14.832 2.281 -11.302 1.00 84.19 78 THR A O 1
ATOM 638 N N . TYR A 1 79 ? 16.263 1.010 -10.125 1.00 83.38 79 TYR A N 1
ATOM 639 C CA . TYR A 1 79 ? 15.371 0.689 -9.008 1.00 83.38 79 TYR A CA 1
ATOM 640 C C . TYR A 1 79 ? 14.530 1.872 -8.508 1.00 83.38 79 TYR A C 1
ATOM 642 O O . TYR A 1 79 ? 13.328 1.722 -8.306 1.00 83.38 79 TYR A O 1
ATOM 650 N N . LYS A 1 80 ? 15.130 3.065 -8.399 1.00 86.56 80 LYS A N 1
ATOM 651 C CA . LYS A 1 80 ? 14.465 4.297 -7.936 1.00 86.56 80 LYS A CA 1
ATOM 652 C C . LYS A 1 80 ? 13.217 4.701 -8.736 1.00 86.56 80 LYS A C 1
ATOM 654 O O . LYS A 1 80 ? 12.379 5.435 -8.222 1.00 86.56 80 LYS A O 1
ATOM 659 N N . TYR A 1 81 ? 13.087 4.235 -9.978 1.00 87.00 81 TYR A N 1
ATOM 660 C CA . TYR A 1 81 ? 11.946 4.537 -10.846 1.00 87.00 81 TYR A CA 1
ATOM 661 C C . TYR A 1 81 ? 10.796 3.528 -10.718 1.00 87.00 81 TYR A C 1
ATOM 663 O O . TYR A 1 81 ? 9.699 3.800 -11.204 1.00 87.00 81 TYR A O 1
ATOM 671 N N . PHE A 1 82 ? 11.020 2.391 -10.054 1.00 92.56 82 PHE A N 1
ATOM 672 C CA . PHE A 1 82 ? 10.047 1.304 -9.973 1.00 92.56 82 PHE A CA 1
ATOM 673 C C . PHE A 1 82 ? 9.059 1.510 -8.818 1.00 92.56 82 PHE A C 1
ATOM 675 O O . PHE A 1 82 ? 9.431 2.071 -7.779 1.00 92.56 82 PHE A O 1
ATOM 682 N N . PRO A 1 83 ? 7.816 1.004 -8.940 1.00 93.62 83 PRO A N 1
ATOM 683 C CA . PRO A 1 83 ? 6.824 1.058 -7.864 1.00 93.62 83 PRO A CA 1
ATOM 684 C C . PRO A 1 83 ? 7.352 0.493 -6.540 1.00 93.62 83 PRO A C 1
ATOM 686 O O . PRO A 1 83 ? 7.126 1.075 -5.480 1.00 93.62 83 PRO A O 1
ATOM 689 N N . ALA A 1 84 ? 8.145 -0.581 -6.607 1.00 93.38 84 ALA A N 1
ATOM 690 C CA . ALA A 1 84 ? 8.761 -1.213 -5.444 1.00 93.38 84 ALA A CA 1
ATOM 691 C C . ALA A 1 84 ? 9.563 -0.232 -4.572 1.00 93.38 84 ALA A C 1
ATOM 693 O O . ALA A 1 84 ? 9.456 -0.270 -3.344 1.00 93.38 84 ALA A O 1
ATOM 694 N N . TYR A 1 85 ? 10.301 0.698 -5.190 1.00 93.94 85 TYR A N 1
ATOM 695 C CA . TYR A 1 85 ? 11.030 1.730 -4.458 1.00 93.94 85 TYR A CA 1
ATOM 696 C C . TYR A 1 85 ? 10.079 2.676 -3.719 1.00 93.94 85 TYR A C 1
ATOM 698 O O . TYR A 1 85 ? 10.292 2.946 -2.541 1.00 93.94 85 TYR A O 1
ATOM 706 N N . ARG A 1 86 ? 8.996 3.124 -4.368 1.00 94.62 86 ARG A N 1
ATOM 707 C CA . ARG A 1 86 ? 8.009 4.048 -3.774 1.00 94.62 86 ARG A CA 1
ATOM 708 C C . ARG A 1 86 ? 7.293 3.439 -2.571 1.00 94.62 86 ARG A C 1
ATOM 710 O O . ARG A 1 86 ? 7.024 4.142 -1.602 1.00 94.62 86 ARG A O 1
ATOM 717 N N . TYR A 1 87 ? 6.987 2.146 -2.636 1.00 95.12 87 TYR A N 1
ATOM 718 C CA . TYR A 1 87 ? 6.402 1.415 -1.515 1.00 95.12 87 TYR A CA 1
ATOM 719 C C . TYR A 1 87 ? 7.395 1.243 -0.365 1.00 95.12 87 TYR A C 1
ATOM 721 O O . TYR A 1 87 ? 7.047 1.496 0.785 1.00 95.12 87 TYR A O 1
ATOM 729 N N . ARG A 1 88 ? 8.640 0.848 -0.662 1.00 93.69 88 ARG A N 1
ATOM 730 C CA . ARG A 1 88 ? 9.690 0.678 0.356 1.00 93.69 88 ARG A CA 1
ATOM 731 C C . ARG A 1 88 ? 10.010 1.986 1.073 1.00 93.69 88 ARG A C 1
ATOM 733 O O . ARG A 1 88 ? 10.147 1.979 2.290 1.00 93.69 88 ARG A O 1
ATOM 740 N N . THR A 1 89 ? 10.106 3.100 0.349 1.00 93.38 89 THR A N 1
ATOM 741 C CA . THR A 1 89 ? 10.374 4.409 0.964 1.00 93.38 89 THR A CA 1
ATOM 742 C C . THR A 1 89 ? 9.208 4.895 1.812 1.00 93.38 89 THR A C 1
ATOM 744 O O . THR A 1 89 ? 9.438 5.473 2.868 1.00 93.38 89 THR A O 1
ATOM 747 N N . PHE A 1 90 ? 7.970 4.630 1.392 1.00 94.75 90 PHE A N 1
ATOM 748 C CA . PHE A 1 90 ? 6.780 5.034 2.134 1.00 94.75 90 PHE A CA 1
ATOM 749 C C . PHE A 1 90 ? 6.559 4.213 3.411 1.00 94.75 90 PHE A C 1
ATOM 751 O O . PHE A 1 90 ? 6.308 4.780 4.469 1.00 94.75 90 PHE A O 1
ATOM 758 N N . TRP A 1 91 ? 6.691 2.886 3.334 1.00 92.94 91 TRP A N 1
ATOM 759 C CA . TRP A 1 91 ? 6.454 1.993 4.474 1.00 92.94 91 TRP A CA 1
ATOM 760 C C . TRP A 1 91 ? 7.681 1.800 5.380 1.00 92.94 91 TRP A C 1
ATOM 762 O O . TRP A 1 91 ? 7.575 1.214 6.460 1.00 92.94 91 TRP A O 1
ATOM 772 N N . GLY A 1 92 ? 8.849 2.295 4.966 1.00 89.75 92 GLY A N 1
ATOM 773 C CA . GLY A 1 92 ? 10.074 2.299 5.758 1.00 89.75 92 GLY A CA 1
ATOM 774 C C . GLY A 1 92 ? 10.495 0.898 6.206 1.00 89.75 92 GLY A C 1
ATOM 775 O O . GLY A 1 92 ? 10.833 0.043 5.389 1.00 89.75 92 GLY A O 1
ATOM 776 N N . LYS A 1 93 ? 10.499 0.672 7.525 1.00 88.12 93 LYS A N 1
ATOM 777 C CA . LYS A 1 93 ? 10.940 -0.588 8.153 1.00 88.12 93 LYS A CA 1
ATOM 778 C C . LYS A 1 93 ? 9.840 -1.648 8.268 1.00 88.12 93 LYS A C 1
ATOM 780 O O . LYS A 1 93 ? 10.109 -2.732 8.781 1.00 88.12 93 LYS A O 1
ATOM 785 N N . ARG A 1 94 ? 8.609 -1.348 7.847 1.00 90.38 94 ARG A N 1
ATOM 786 C CA . ARG A 1 94 ? 7.497 -2.299 7.949 1.00 90.38 94 ARG A CA 1
ATOM 787 C C . ARG A 1 94 ? 7.733 -3.524 7.069 1.00 90.38 94 ARG A C 1
ATOM 789 O O . ARG A 1 94 ? 8.345 -3.439 6.001 1.00 90.38 94 ARG A O 1
ATOM 796 N N . ASN A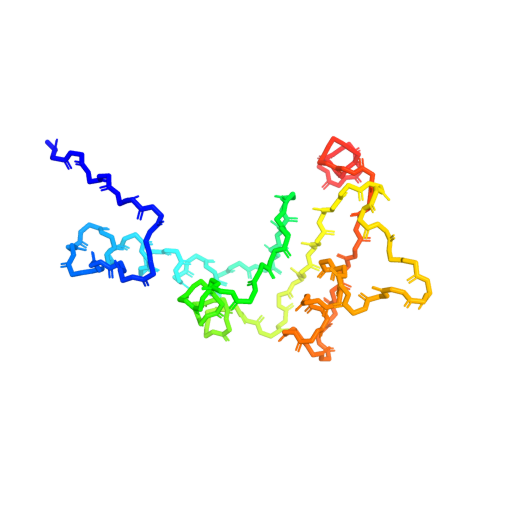 1 95 ? 7.213 -4.663 7.519 1.00 85.12 95 ASN A N 1
ATOM 797 C CA . ASN A 1 95 ? 7.277 -5.898 6.755 1.00 85.12 95 ASN A CA 1
ATOM 798 C C . ASN A 1 95 ? 6.261 -5.844 5.606 1.00 85.12 95 ASN A C 1
ATOM 800 O O . ASN A 1 95 ? 5.060 -5.980 5.824 1.00 85.12 95 ASN A O 1
ATOM 804 N N . ILE A 1 96 ? 6.758 -5.608 4.392 1.00 94.75 96 ILE A N 1
ATOM 805 C CA . ILE A 1 96 ? 5.957 -5.584 3.167 1.00 94.75 96 ILE A CA 1
ATOM 806 C C . ILE A 1 96 ? 6.417 -6.703 2.229 1.00 94.75 96 ILE A C 1
ATOM 808 O O . ILE A 1 96 ? 7.625 -6.897 2.028 1.00 94.75 96 ILE A O 1
ATOM 812 N N . LYS A 1 97 ? 5.457 -7.421 1.642 1.00 95.75 97 LYS A N 1
ATOM 813 C CA . LYS A 1 97 ? 5.693 -8.524 0.703 1.00 95.75 97 LYS A CA 1
ATOM 814 C C . LYS A 1 97 ? 5.345 -8.090 -0.715 1.00 95.75 97 LYS A C 1
ATOM 816 O O . LYS A 1 97 ? 4.302 -7.483 -0.940 1.00 95.75 97 LYS A O 1
ATOM 821 N N . PHE A 1 98 ? 6.229 -8.398 -1.658 1.00 95.19 98 PHE A N 1
ATOM 822 C CA . PHE A 1 98 ? 6.034 -8.096 -3.073 1.00 95.19 98 PHE A CA 1
ATOM 823 C C . PHE A 1 98 ? 5.750 -9.375 -3.850 1.00 95.19 98 PHE A C 1
ATOM 825 O O . PHE A 1 98 ? 6.498 -10.342 -3.720 1.00 95.19 98 PHE A O 1
ATOM 832 N N . PHE A 1 99 ? 4.728 -9.320 -4.693 1.00 95.62 99 PHE A N 1
ATOM 833 C CA . PHE A 1 99 ? 4.327 -10.361 -5.632 1.00 95.62 99 PHE A CA 1
ATOM 834 C C . PHE A 1 99 ? 4.363 -9.754 -7.034 1.00 95.62 99 PHE A C 1
ATOM 836 O O . PHE A 1 99 ? 3.913 -8.621 -7.218 1.00 95.62 99 PHE A O 1
ATOM 843 N N . TYR A 1 100 ? 4.937 -10.465 -8.004 1.00 94.88 100 TYR A N 1
ATOM 844 C CA . TYR A 1 100 ? 5.156 -9.939 -9.360 1.00 94.88 100 TYR A CA 1
ATOM 845 C C . TYR A 1 100 ? 4.439 -10.743 -10.449 1.00 94.88 100 TYR A C 1
ATOM 847 O O . TYR A 1 100 ? 4.496 -10.365 -11.615 1.00 94.88 100 TYR A O 1
ATOM 855 N N . ASP A 1 101 ? 3.722 -11.802 -10.085 1.00 93.25 101 ASP A N 1
ATOM 856 C CA . ASP A 1 101 ? 3.015 -12.681 -11.026 1.00 93.25 101 ASP A CA 1
ATOM 857 C C . ASP A 1 101 ? 1.627 -12.133 -11.409 1.00 93.25 101 ASP A C 1
ATOM 859 O O . ASP A 1 101 ? 0.759 -12.839 -11.918 1.00 93.25 101 ASP A O 1
ATOM 863 N N . GLY A 1 102 ? 1.413 -10.833 -11.179 1.00 91.38 102 GLY A N 1
ATOM 864 C CA . GLY A 1 102 ? 0.149 -10.159 -11.430 1.00 91.38 102 GLY A CA 1
ATOM 865 C C . GLY A 1 102 ? -0.946 -10.531 -10.430 1.00 91.38 102 GLY A C 1
ATOM 866 O O . GLY A 1 102 ? -0.741 -11.255 -9.456 1.00 91.38 102 GLY A O 1
ATOM 867 N N . VAL A 1 103 ? -2.135 -9.976 -10.671 1.00 92.00 103 VAL A N 1
ATOM 868 C CA . VAL A 1 103 ? -3.306 -10.173 -9.803 1.00 92.00 103 VAL A CA 1
ATOM 869 C C . VAL A 1 103 ? -3.793 -11.619 -9.855 1.00 92.00 103 VAL A C 1
ATOM 871 O O . VAL A 1 103 ? -4.088 -12.190 -8.813 1.00 92.00 103 VAL A O 1
ATOM 874 N N . GLU A 1 104 ? -3.825 -12.220 -11.046 1.00 92.38 104 GLU A N 1
ATOM 875 C CA . GLU A 1 104 ? -4.241 -13.614 -11.230 1.00 92.38 104 GLU A CA 1
ATOM 876 C C . GLU A 1 104 ? -3.326 -14.584 -10.474 1.00 92.38 104 GLU A C 1
ATOM 878 O O . GLU A 1 104 ? -3.818 -15.402 -9.698 1.00 92.38 104 GLU A O 1
ATOM 883 N N . GLY A 1 105 ? -2.003 -14.439 -10.624 1.00 93.06 105 GLY A N 1
ATOM 884 C CA . GLY A 1 105 ? -1.037 -15.257 -9.889 1.00 93.06 105 GLY A CA 1
ATOM 885 C C . GLY A 1 105 ? -1.203 -15.119 -8.376 1.00 93.06 105 GLY A C 1
ATOM 886 O O . GLY A 1 105 ? -1.262 -16.115 -7.662 1.00 93.06 105 GLY A O 1
ATOM 887 N N . TYR A 1 106 ? -1.388 -13.891 -7.885 1.00 93.94 106 TYR A N 1
ATOM 888 C CA . TYR A 1 106 ? -1.592 -13.657 -6.458 1.00 93.94 106 TYR A CA 1
ATOM 889 C C . TYR A 1 106 ? -2.862 -14.325 -5.911 1.00 93.94 106 TYR A C 1
ATOM 891 O O . TYR A 1 106 ? -2.802 -14.933 -4.841 1.00 93.94 106 TYR A O 1
ATOM 899 N N . ILE A 1 107 ? -3.989 -14.209 -6.626 1.00 93.19 107 ILE A N 1
ATOM 900 C CA . ILE A 1 107 ? -5.267 -14.804 -6.209 1.00 93.19 107 ILE A CA 1
ATOM 901 C C . ILE A 1 107 ? -5.134 -16.326 -6.133 1.00 93.19 107 ILE A C 1
ATOM 903 O O . ILE A 1 107 ? -5.460 -16.891 -5.099 1.00 93.19 107 ILE A O 1
ATOM 907 N N . ASN A 1 108 ? -4.586 -16.971 -7.166 1.00 93.38 108 ASN A N 1
ATOM 908 C CA . ASN A 1 108 ? -4.469 -18.433 -7.216 1.00 93.38 108 ASN A CA 1
ATOM 909 C C . ASN A 1 108 ? -3.597 -19.028 -6.094 1.00 93.38 108 ASN A C 1
ATOM 911 O O . ASN A 1 108 ? -3.751 -20.196 -5.748 1.00 93.38 108 ASN A O 1
ATOM 915 N N . GLU A 1 109 ? -2.661 -18.252 -5.544 1.00 90.50 109 GLU A N 1
ATOM 916 C CA . GLU A 1 109 ? -1.728 -18.714 -4.510 1.00 90.50 109 GLU A CA 1
ATOM 917 C C . GLU A 1 109 ? -2.143 -18.341 -3.078 1.00 90.50 109 GLU A C 1
ATOM 919 O O . GLU A 1 109 ? -1.639 -18.932 -2.121 1.00 90.50 109 GLU A O 1
ATOM 924 N N . ASN A 1 110 ? -2.998 -17.328 -2.901 1.00 85.44 110 ASN A N 1
ATOM 925 C CA . ASN A 1 110 ? -3.259 -16.711 -1.592 1.00 85.44 110 ASN A CA 1
ATOM 926 C C . ASN A 1 110 ? -4.751 -16.585 -1.242 1.00 85.44 110 ASN A C 1
ATOM 928 O O . ASN A 1 110 ? -5.064 -16.030 -0.180 1.00 85.44 110 ASN A O 1
ATOM 932 N N . CYS A 1 111 ? -5.657 -17.035 -2.111 1.00 77.62 111 CYS A N 1
ATOM 933 C CA . CYS A 1 111 ? -7.108 -17.042 -1.911 1.00 77.62 111 CYS A CA 1
ATOM 934 C C . CYS A 1 111 ? -7.672 -18.426 -2.235 1.00 77.62 111 CYS A C 1
ATOM 936 O O . CYS A 1 111 ? -8.553 -18.865 -1.466 1.00 77.62 111 CYS A O 1
#

Mean predicted aligned error: 6.12 Å

Foldseek 3Di:
DDDDDFDPDLDTPCVPPVSVVVLVVVLQVQQVALEDEAAADLLDPSPVVVLVSNLPRHDLNREAEYEHALVLPADPVCNCVGSVVNVCVSNPPGDYHYHHNHPVVCVVVPD

Radius of gyration: 15.72 Å; Cα contacts (8 Å, |Δi|>4): 117; chains: 1; bounding box: 49×40×29 Å

Nearest PDB structures (foldseek):
  4zdw-assembly1_A  TM=5.272E-01  e=2.707E+00  Saccharomyces cerevisiae S288C

pLDDT: mean 87.5, std 11.71, range [45.16, 96.94]